Protein AF-A0A376RMX5-F1 (afdb_monomer_lite)

InterPro domains:
  IPR002104 Integrase, catalytic domain [PS51898] (68-140)
  IPR010998 Integrase/recombinase, N-terminal [G3DSA:1.10.150.130] (1-74)
  IPR011010 DNA breaking-rejoining enzyme, catalytic core [SSF56349] (2-131)
  IPR013762 Integrase-like, catalytic domain superfamily [G3DSA:1.10.443.10] (75-135)
  IPR057084 Phage integrase, N-terminal domain [PF24624] (1-64)

Secondary structure (DSSP, 8-state):
-----GGG--HHHHHHHHHHHHHTT--HHHHHHHHHHHHHHHHHHHHTTS--SPPTTTTPPPPP-PPPP-PPPPHHHHHHHHHH--HHHHHHHHHHHHH---HHHHHT--GGGEETTEEEE---SSS--EEEE----S--

Radius of gyration: 23.12 Å; chains: 1; bounding box: 55×26×57 Å

pLDDT: mean 83.8, std 16.34, range [33.53, 97.38]

Foldseek 3Di:
DPDDDPVVLALVVLVVVLVVCVVVVDALVVNLVVLVVLQVVVVVCVVVVNDVDPRRSPPPDRDDDDDDPDDDDDPVRLVVVLVPDDDVRNVLSVVCVQFVDDSVQSSPFDPVQQDPQKHWGCDDPDRDIDIDRRDPPPDD

Organism: Escherichia coli (NCBI:txid562)

Structure (mmCIF, N/CA/C/O backbone):
data_AF-A0A376RMX5-F1
#
_entry.id   AF-A0A376RMX5-F1
#
loop_
_atom_site.group_PDB
_atom_site.id
_atom_site.type_symbol
_atom_site.label_atom_id
_atom_site.label_alt_id
_atom_site.label_comp_id
_atom_site.label_asym_id
_atom_site.label_entity_id
_atom_site.label_seq_id
_atom_site.pdbx_PDB_ins_code
_atom_site.Cartn_x
_atom_site.Cartn_y
_atom_site.Cartn_z
_atom_site.occupancy
_atom_site.B_iso_or_equiv
_atom_site.auth_seq_id
_atom_site.auth_comp_id
_atom_site.auth_asym_id
_atom_site.auth_atom_id
_atom_site.pdbx_PDB_model_num
ATOM 1 N N . MET A 1 1 ? 17.153 7.620 -9.973 1.00 66.12 1 MET A N 1
ATOM 2 C CA . MET A 1 1 ? 17.299 6.919 -11.262 1.00 66.12 1 MET A CA 1
ATOM 3 C C . MET A 1 1 ? 18.065 7.738 -12.296 1.00 66.12 1 MET A C 1
ATOM 5 O O . MET A 1 1 ? 18.397 7.151 -13.303 1.00 66.12 1 MET A O 1
ATOM 9 N N . GLY A 1 2 ? 18.409 9.016 -12.057 1.00 77.81 2 GLY A N 1
ATOM 10 C CA . GLY A 1 2 ? 19.421 9.717 -12.867 1.00 77.81 2 GLY A CA 1
ATOM 11 C C . GLY A 1 2 ? 19.082 9.898 -14.351 1.00 77.81 2 GLY A C 1
ATOM 12 O O . GLY A 1 2 ? 20.002 10.008 -15.144 1.00 77.81 2 GLY A O 1
ATOM 13 N N . ASP A 1 3 ? 17.790 9.886 -14.697 1.00 85.62 3 ASP A N 1
ATOM 14 C CA . ASP A 1 3 ? 17.254 10.071 -16.056 1.00 85.62 3 ASP A CA 1
ATOM 15 C C . ASP A 1 3 ? 17.911 9.187 -17.145 1.00 85.62 3 ASP A C 1
ATOM 17 O O . ASP A 1 3 ? 18.607 9.673 -18.041 1.00 85.62 3 ASP A O 1
ATOM 21 N N . PRO A 1 4 ? 17.756 7.852 -17.058 1.00 87.62 4 PRO A N 1
ATOM 22 C CA . PRO A 1 4 ? 18.382 6.934 -17.993 1.00 87.62 4 PRO A CA 1
ATOM 23 C C . PRO A 1 4 ? 17.610 6.923 -19.314 1.00 87.62 4 PRO A C 1
ATOM 25 O O . PRO A 1 4 ? 16.379 6.990 -19.344 1.00 87.62 4 PRO A O 1
ATOM 28 N N . ARG A 1 5 ? 18.316 6.726 -20.430 1.00 87.69 5 ARG A N 1
ATOM 29 C CA . ARG A 1 5 ? 17.640 6.499 -21.713 1.00 87.69 5 ARG A CA 1
ATOM 30 C C . ARG A 1 5 ? 16.844 5.201 -21.649 1.00 87.69 5 ARG A C 1
ATOM 32 O O . ARG A 1 5 ? 17.316 4.208 -21.098 1.00 87.69 5 ARG A O 1
ATOM 39 N N . ALA A 1 6 ? 15.689 5.162 -22.309 1.00 85.00 6 ALA A N 1
ATOM 40 C CA . ALA A 1 6 ? 14.820 3.983 -22.337 1.00 85.00 6 ALA A CA 1
ATOM 41 C C . ALA A 1 6 ? 15.551 2.696 -22.787 1.00 85.00 6 ALA A C 1
ATOM 43 O O . ALA A 1 6 ? 15.283 1.613 -22.274 1.00 85.00 6 ALA A O 1
ATOM 44 N N . SER A 1 7 ? 16.534 2.810 -23.687 1.00 85.62 7 SER A N 1
ATOM 45 C CA . SER A 1 7 ? 17.373 1.689 -24.136 1.00 85.62 7 SER A CA 1
ATOM 46 C C . SER A 1 7 ? 18.335 1.147 -23.069 1.00 85.62 7 SER A C 1
ATOM 48 O O . SER A 1 7 ? 18.732 -0.014 -23.134 1.00 85.62 7 SER A O 1
ATOM 50 N N . GLN A 1 8 ? 18.704 1.959 -22.078 1.00 87.56 8 GLN A N 1
ATOM 51 C CA . GLN A 1 8 ? 19.573 1.567 -20.963 1.00 87.56 8 GLN A CA 1
ATOM 52 C C . GLN A 1 8 ? 18.792 0.874 -19.842 1.00 87.56 8 GLN A C 1
ATOM 54 O O . GLN A 1 8 ? 19.384 0.170 -19.020 1.00 87.56 8 GLN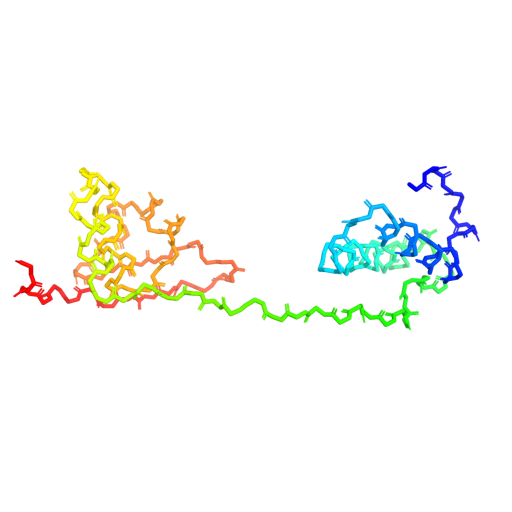 A O 1
ATOM 59 N N . MET A 1 9 ? 17.464 1.028 -19.825 1.00 89.31 9 MET A N 1
ATOM 60 C CA . MET A 1 9 ? 16.566 0.435 -18.837 1.00 89.31 9 MET A CA 1
ATOM 61 C C . MET A 1 9 ? 16.382 -1.057 -19.119 1.00 89.31 9 MET A C 1
ATOM 63 O O . MET A 1 9 ? 15.332 -1.516 -19.552 1.00 89.31 9 MET A O 1
ATOM 67 N N . THR A 1 10 ? 17.443 -1.823 -18.890 1.00 92.31 10 THR A N 1
ATOM 68 C CA . THR A 1 10 ? 17.478 -3.281 -19.023 1.00 92.31 10 THR A CA 1
ATOM 69 C C . THR A 1 10 ? 17.153 -3.958 -17.693 1.00 92.31 10 THR A C 1
ATOM 71 O O . THR A 1 10 ? 17.154 -3.334 -16.629 1.00 92.31 10 THR A O 1
ATOM 74 N N . ARG A 1 11 ? 16.949 -5.281 -17.712 1.00 93.62 11 ARG A N 1
ATOM 75 C CA . ARG A 1 11 ? 16.821 -6.064 -16.471 1.00 93.62 11 ARG A CA 1
ATOM 76 C C . ARG A 1 11 ? 18.029 -5.882 -15.545 1.00 93.62 11 ARG A C 1
ATOM 78 O O . ARG A 1 11 ? 17.853 -5.814 -14.332 1.00 93.62 11 ARG A O 1
ATOM 85 N N . LYS A 1 12 ? 19.240 -5.803 -16.107 1.00 93.06 12 LYS A N 1
ATOM 86 C CA . LYS A 1 12 ? 20.474 -5.582 -15.340 1.00 93.06 12 LYS A CA 1
ATOM 87 C C . LYS A 1 12 ? 20.414 -4.247 -14.595 1.00 93.06 12 LYS A C 1
ATOM 89 O O . LYS A 1 12 ? 20.588 -4.240 -13.383 1.00 93.06 12 LYS A O 1
ATOM 94 N N . PHE A 1 13 ? 20.041 -3.174 -15.292 1.00 93.31 13 PHE A N 1
ATOM 95 C CA . PHE A 1 13 ? 19.859 -1.849 -14.695 1.00 93.31 13 PHE A CA 1
ATOM 96 C C . PHE A 1 13 ? 18.840 -1.868 -13.545 1.00 93.31 13 PHE A C 1
ATOM 98 O O . PHE A 1 13 ? 19.072 -1.299 -12.485 1.00 93.31 13 PHE A O 1
ATOM 105 N N . MET A 1 14 ? 17.723 -2.584 -13.707 1.00 94.88 14 MET A N 1
ATOM 106 C CA . MET A 1 14 ? 16.713 -2.712 -12.648 1.00 94.88 14 MET A CA 1
ATOM 107 C C . MET A 1 14 ? 17.213 -3.500 -11.425 1.00 94.88 14 MET A C 1
ATOM 109 O O . MET A 1 14 ? 16.808 -3.213 -10.296 1.00 94.88 14 MET A O 1
ATOM 113 N N . LEU A 1 15 ? 18.092 -4.488 -11.621 1.00 94.94 15 LEU A N 1
ATOM 114 C CA . LEU A 1 15 ? 18.734 -5.220 -10.524 1.00 94.94 15 LEU A CA 1
ATOM 115 C C . LEU A 1 15 ? 19.762 -4.356 -9.784 1.00 94.94 15 LEU A C 1
ATOM 117 O O . LEU A 1 15 ? 19.818 -4.427 -8.556 1.00 94.94 15 LEU A O 1
ATOM 121 N N . GLU A 1 16 ? 20.524 -3.540 -10.510 1.00 94.06 16 GLU A N 1
ATOM 122 C CA . GLU A 1 16 ? 21.453 -2.552 -9.947 1.00 94.06 16 GLU A CA 1
ATOM 123 C C . GLU A 1 16 ? 20.686 -1.500 -9.145 1.00 94.06 16 GLU A C 1
ATOM 125 O O . GLU A 1 16 ? 20.943 -1.345 -7.956 1.00 94.06 16 GLU A O 1
ATOM 130 N N . TYR A 1 17 ? 19.633 -0.916 -9.723 1.00 93.44 17 TYR A N 1
ATOM 131 C CA . TYR A 1 17 ? 18.724 -0.003 -9.028 1.00 93.44 17 TYR A CA 1
ATOM 132 C C . TYR A 1 17 ? 18.171 -0.609 -7.729 1.00 93.44 17 TYR A C 1
ATOM 134 O O . TYR A 1 17 ? 18.187 0.029 -6.676 1.00 93.44 17 TYR A O 1
ATOM 142 N N . ARG A 1 18 ? 17.714 -1.869 -7.766 1.00 94.81 18 ARG A N 1
ATOM 143 C CA . ARG A 1 18 ? 17.245 -2.583 -6.567 1.00 94.81 18 ARG A CA 1
ATOM 144 C C . ARG A 1 18 ? 18.349 -2.703 -5.509 1.00 94.81 18 ARG A C 1
ATOM 146 O O . ARG A 1 18 ? 18.065 -2.547 -4.324 1.00 94.81 18 ARG A O 1
ATOM 153 N N . SER A 1 19 ? 19.578 -3.004 -5.927 1.00 94.81 19 SER A N 1
ATOM 154 C CA . SER A 1 19 ? 20.740 -3.122 -5.039 1.00 94.81 19 SER A CA 1
ATOM 155 C C . SER A 1 19 ? 21.113 -1.780 -4.412 1.00 94.81 19 SER A C 1
ATOM 157 O O . SER A 1 19 ? 21.309 -1.709 -3.203 1.00 94.81 19 SER A O 1
ATOM 159 N N . GLU A 1 20 ? 21.143 -0.708 -5.201 1.00 94.88 20 GLU A N 1
ATOM 160 C CA . GLU A 1 20 ? 21.409 0.652 -4.725 1.00 94.88 20 GLU A CA 1
ATOM 161 C C . GLU A 1 20 ? 20.379 1.090 -3.682 1.00 94.88 20 GLU A C 1
ATOM 163 O O . GLU A 1 20 ? 20.737 1.631 -2.638 1.00 94.88 20 GLU A O 1
ATOM 168 N N . LYS A 1 21 ? 19.089 0.813 -3.914 1.00 94.50 21 LYS A N 1
ATOM 169 C CA . LYS A 1 21 ? 18.034 1.140 -2.945 1.00 94.50 21 LYS A CA 1
ATOM 170 C C . LYS A 1 21 ? 18.154 0.349 -1.647 1.00 94.50 21 LYS A C 1
ATOM 172 O O . LYS A 1 21 ? 17.915 0.913 -0.582 1.00 94.50 21 LYS A O 1
ATOM 177 N N . LEU A 1 22 ? 18.549 -0.921 -1.726 1.00 94.38 22 LEU A N 1
ATOM 178 C CA . LEU A 1 22 ? 18.844 -1.722 -0.537 1.00 94.38 22 LEU A CA 1
ATOM 179 C C . LEU A 1 22 ? 20.031 -1.150 0.246 1.00 94.38 22 LEU A C 1
ATOM 181 O O . LEU A 1 22 ? 19.945 -1.025 1.463 1.00 94.38 22 LEU A O 1
ATOM 185 N N . GLN A 1 23 ? 21.108 -0.761 -0.440 1.00 94.50 23 GLN A N 1
ATOM 186 C CA . GLN A 1 23 ? 22.284 -0.149 0.192 1.00 94.50 23 GLN A CA 1
ATOM 187 C C . GLN A 1 23 ? 21.973 1.223 0.802 1.00 94.50 23 GLN A C 1
ATOM 189 O O . GLN A 1 23 ? 22.516 1.567 1.845 1.00 94.50 23 GLN A O 1
ATOM 194 N N . ALA A 1 24 ? 21.048 1.971 0.201 1.00 94.75 24 ALA A N 1
ATOM 195 C CA . ALA A 1 24 ? 20.529 3.223 0.746 1.00 94.75 24 ALA A CA 1
ATOM 196 C C . ALA A 1 24 ? 19.575 3.032 1.947 1.00 94.75 24 ALA A C 1
ATOM 198 O O . ALA A 1 24 ? 19.019 4.010 2.440 1.00 94.75 24 ALA A O 1
ATOM 199 N N . GLY A 1 25 ? 19.351 1.795 2.406 1.00 94.00 25 GLY A N 1
ATOM 200 C CA . GLY A 1 25 ? 18.545 1.499 3.592 1.00 94.00 25 GLY A CA 1
ATOM 201 C C . GLY A 1 25 ? 17.032 1.519 3.364 1.00 94.00 25 GLY A C 1
ATOM 202 O O . GLY A 1 25 ? 16.275 1.576 4.331 1.00 94.00 25 GLY A O 1
ATOM 203 N N . LEU A 1 26 ? 16.553 1.473 2.114 1.00 94.31 26 LEU A N 1
ATOM 204 C CA . LEU A 1 26 ? 15.113 1.384 1.865 1.00 94.31 26 LEU A CA 1
ATOM 205 C C . LEU A 1 26 ? 14.574 0.002 2.248 1.00 94.31 26 LEU A C 1
ATOM 207 O O . LEU A 1 26 ? 15.180 -1.036 1.976 1.00 94.31 26 LEU A O 1
ATOM 211 N N . MET A 1 27 ? 13.361 -0.005 2.801 1.00 93.00 27 MET A N 1
ATOM 212 C CA . MET A 1 27 ? 12.679 -1.239 3.171 1.00 93.00 27 MET A CA 1
ATOM 213 C C . MET A 1 27 ? 12.383 -2.112 1.939 1.00 93.00 27 MET A C 1
ATOM 215 O O . MET A 1 27 ? 11.908 -1.596 0.920 1.00 93.00 27 MET A O 1
ATOM 219 N N . PRO A 1 28 ? 12.557 -3.447 2.029 1.00 93.94 28 PRO A N 1
ATOM 220 C CA . PRO A 1 28 ? 12.239 -4.369 0.937 1.00 93.94 28 PRO A CA 1
ATOM 221 C C . PRO A 1 28 ? 10.808 -4.234 0.391 1.00 93.94 28 PRO A C 1
ATOM 223 O O . PRO A 1 28 ? 10.582 -4.418 -0.805 1.00 93.94 28 PRO A O 1
ATOM 226 N N . SER A 1 29 ? 9.841 -3.886 1.247 1.00 93.75 29 SER A N 1
ATOM 227 C CA . SER A 1 29 ? 8.450 -3.618 0.864 1.00 93.75 29 SER A CA 1
ATOM 228 C C . SER A 1 29 ? 8.318 -2.395 -0.048 1.00 93.75 29 SER A C 1
ATOM 230 O O . SER A 1 29 ? 7.640 -2.477 -1.074 1.00 93.75 29 SER A O 1
ATOM 232 N N . SER A 1 30 ? 9.004 -1.296 0.274 1.00 94.56 30 SER A N 1
ATOM 233 C CA . SER A 1 30 ? 9.040 -0.080 -0.545 1.00 94.56 30 SER A CA 1
ATOM 234 C C . SER A 1 30 ? 9.667 -0.355 -1.908 1.00 94.56 30 SER A C 1
ATOM 236 O O . SER A 1 30 ? 9.074 -0.040 -2.933 1.00 94.56 30 SER A O 1
ATOM 238 N N . ILE A 1 31 ? 10.798 -1.062 -1.938 1.00 95.38 31 ILE A N 1
ATOM 239 C CA . ILE A 1 31 ? 11.483 -1.411 -3.190 1.00 95.38 31 ILE A CA 1
ATOM 240 C C . ILE A 1 31 ? 10.610 -2.324 -4.065 1.00 95.38 31 ILE A C 1
ATOM 242 O O . ILE A 1 31 ? 10.527 -2.150 -5.280 1.00 95.38 31 ILE A O 1
ATOM 246 N N . ASN A 1 32 ? 9.912 -3.291 -3.462 1.00 95.62 32 ASN A N 1
ATOM 247 C CA . ASN A 1 32 ? 8.955 -4.128 -4.185 1.00 95.62 32 ASN A CA 1
ATOM 248 C C . ASN A 1 32 ? 7.796 -3.309 -4.775 1.00 95.62 32 ASN A C 1
ATOM 250 O O . ASN A 1 32 ? 7.313 -3.645 -5.860 1.00 95.62 32 ASN A O 1
ATOM 254 N N . ARG A 1 33 ? 7.342 -2.260 -4.077 1.00 95.00 33 ARG A N 1
ATOM 255 C CA . ARG A 1 33 ? 6.311 -1.341 -4.573 1.00 95.00 33 ARG A CA 1
ATOM 256 C C . ARG A 1 33 ? 6.831 -0.520 -5.749 1.00 95.00 33 ARG A C 1
ATOM 258 O O . ARG A 1 33 ? 6.142 -0.466 -6.763 1.00 95.00 33 ARG A O 1
ATOM 265 N N . ASP A 1 34 ? 8.046 0.011 -5.658 1.00 94.62 34 ASP A N 1
ATOM 266 C CA . ASP A 1 34 ? 8.694 0.746 -6.749 1.00 94.62 34 ASP A CA 1
ATOM 267 C C . ASP A 1 34 ? 8.809 -0.125 -8.005 1.00 94.62 34 ASP A C 1
ATOM 269 O O . ASP A 1 34 ? 8.373 0.269 -9.085 1.00 94.62 34 ASP A O 1
ATOM 273 N N . LEU A 1 35 ? 9.305 -1.360 -7.861 1.00 95.62 35 LEU A N 1
ATOM 274 C CA . LEU A 1 35 ? 9.387 -2.313 -8.971 1.00 95.62 35 LEU A CA 1
ATOM 275 C C . LEU A 1 35 ? 8.001 -2.651 -9.538 1.00 95.62 35 LEU A C 1
ATOM 277 O O . LEU A 1 35 ? 7.859 -2.800 -10.748 1.00 95.62 35 LEU A O 1
ATOM 281 N N . CYS A 1 36 ? 6.966 -2.749 -8.702 1.00 95.88 36 CYS A N 1
ATOM 282 C CA . CYS A 1 36 ? 5.603 -2.972 -9.181 1.00 95.88 36 CYS A CA 1
ATOM 283 C C . CYS A 1 36 ? 5.112 -1.803 -10.042 1.00 95.88 36 CYS A C 1
ATOM 285 O O . CYS A 1 36 ? 4.608 -2.033 -11.138 1.00 95.88 36 CYS A O 1
ATOM 287 N N . VAL A 1 37 ? 5.290 -0.566 -9.571 1.00 95.56 37 VAL A N 1
ATOM 288 C CA . VAL A 1 37 ? 4.880 0.643 -10.301 1.00 95.56 37 VAL A CA 1
ATOM 289 C C . VAL A 1 37 ? 5.647 0.761 -11.618 1.00 95.56 37 VAL A C 1
ATOM 291 O O . VAL A 1 37 ? 5.033 0.969 -12.660 1.00 95.56 37 VAL A O 1
ATOM 294 N N . LEU A 1 38 ? 6.965 0.542 -11.599 1.00 94.75 38 LEU A N 1
ATOM 295 C CA . LEU A 1 38 ? 7.796 0.538 -12.806 1.00 94.75 38 LEU A CA 1
ATOM 296 C C . LEU A 1 38 ? 7.365 -0.554 -13.787 1.00 94.75 38 LEU A C 1
ATOM 298 O O . LEU A 1 38 ? 7.270 -0.301 -14.985 1.00 94.75 38 LEU A O 1
ATOM 302 N N . SER A 1 39 ? 7.070 -1.759 -13.292 1.00 96.12 39 SER A N 1
ATOM 303 C CA . SER A 1 39 ? 6.563 -2.841 -14.133 1.00 96.12 39 SER A CA 1
ATOM 304 C C . SER A 1 39 ? 5.264 -2.429 -14.817 1.00 96.12 39 SER A C 1
ATOM 306 O O . SER A 1 39 ? 5.147 -2.637 -16.020 1.00 96.12 39 SER A O 1
ATOM 308 N N . THR A 1 40 ? 4.315 -1.834 -14.090 1.00 96.94 40 THR A N 1
ATOM 309 C CA . THR A 1 40 ? 3.052 -1.354 -14.668 1.00 96.94 40 THR A CA 1
ATOM 310 C C . THR A 1 40 ? 3.289 -0.251 -15.696 1.00 96.94 40 THR A C 1
ATOM 312 O O . THR A 1 40 ? 2.757 -0.334 -16.795 1.00 96.94 40 THR A O 1
ATOM 315 N N . MET A 1 41 ? 4.136 0.733 -15.386 1.00 95.88 41 MET A N 1
ATOM 316 C CA . MET A 1 41 ? 4.495 1.817 -16.305 1.00 95.88 41 MET A CA 1
ATOM 317 C C . MET A 1 41 ? 5.024 1.276 -17.641 1.00 95.88 41 MET A C 1
ATOM 319 O O . MET A 1 41 ? 4.545 1.679 -18.695 1.00 95.88 41 MET A O 1
ATOM 323 N N . PHE A 1 42 ? 5.969 0.329 -17.614 1.00 95.69 42 PHE A N 1
ATOM 324 C CA . PHE A 1 42 ? 6.496 -0.271 -18.843 1.00 95.69 42 PHE A CA 1
ATOM 325 C C . PHE A 1 42 ? 5.463 -1.092 -19.601 1.00 95.69 42 PHE A C 1
ATOM 327 O O . PHE A 1 42 ? 5.482 -1.082 -20.824 1.00 95.69 42 PHE A O 1
ATOM 334 N N . THR A 1 43 ? 4.567 -1.790 -18.904 1.00 96.69 43 THR A N 1
ATOM 335 C CA . THR A 1 43 ? 3.463 -2.494 -19.563 1.00 96.69 43 THR A CA 1
ATOM 336 C C . THR A 1 43 ? 2.568 -1.511 -20.318 1.00 96.69 43 THR A C 1
ATOM 338 O O . THR A 1 43 ? 2.337 -1.719 -21.502 1.00 96.69 43 THR A O 1
ATOM 341 N N . VAL A 1 44 ? 2.175 -0.399 -19.689 1.00 97.38 44 VAL A N 1
ATOM 342 C CA . VAL A 1 44 ? 1.362 0.647 -20.336 1.00 97.38 44 VAL A CA 1
ATOM 343 C C . VAL A 1 44 ? 2.090 1.266 -21.536 1.00 97.38 44 VAL A C 1
ATOM 345 O O . VAL A 1 44 ? 1.486 1.476 -22.580 1.00 97.38 44 VAL A O 1
ATOM 348 N N . LEU A 1 45 ? 3.398 1.524 -21.430 1.00 95.62 45 LEU A N 1
ATOM 349 C CA . LEU A 1 45 ? 4.185 2.059 -22.550 1.00 95.62 45 LEU A CA 1
ATOM 350 C C . LEU A 1 45 ? 4.309 1.080 -23.727 1.00 95.62 45 LEU A C 1
ATOM 352 O O . LEU A 1 45 ? 4.404 1.524 -24.869 1.00 95.62 45 LEU A O 1
ATOM 356 N N . ILE A 1 46 ? 4.340 -0.227 -23.452 1.00 96.00 46 ILE A N 1
ATOM 357 C CA . ILE A 1 46 ? 4.342 -1.273 -24.484 1.00 96.00 46 ILE A CA 1
ATOM 358 C C . ILE A 1 46 ? 2.970 -1.356 -25.154 1.00 96.00 46 ILE A C 1
ATOM 360 O O . ILE A 1 46 ? 2.898 -1.411 -26.376 1.00 96.00 46 ILE A O 1
ATOM 364 N N . GLU A 1 47 ? 1.889 -1.329 -24.372 1.00 97.12 47 GLU A N 1
ATOM 365 C CA . GLU A 1 47 ? 0.510 -1.332 -24.882 1.00 97.12 47 GLU A CA 1
ATOM 366 C C . GLU A 1 47 ? 0.201 -0.096 -25.734 1.00 97.12 47 GLU A C 1
ATOM 368 O O . GLU A 1 47 ? -0.527 -0.191 -26.714 1.00 97.12 47 GLU A O 1
ATOM 373 N N . ALA A 1 48 ? 0.789 1.052 -25.393 1.00 97.38 48 ALA A N 1
ATOM 374 C CA . ALA A 1 48 ? 0.695 2.282 -26.173 1.00 97.38 48 ALA A CA 1
ATOM 375 C C . ALA A 1 48 ? 1.645 2.327 -27.387 1.00 97.38 48 ALA A C 1
ATOM 377 O O . ALA A 1 48 ? 1.750 3.371 -28.024 1.00 97.38 48 ALA A O 1
ATOM 378 N N . GLU A 1 49 ? 2.387 1.249 -27.669 1.00 95.69 49 GLU A N 1
ATOM 379 C CA . GLU A 1 49 ? 3.365 1.149 -28.767 1.00 95.69 49 GLU A CA 1
ATOM 380 C C . GLU A 1 49 ? 4.491 2.207 -28.720 1.00 95.69 49 GLU A C 1
ATOM 382 O O . GLU A 1 49 ? 5.209 2.433 -29.691 1.00 95.69 49 GLU A O 1
ATOM 387 N N . VAL A 1 50 ? 4.713 2.846 -27.566 1.00 95.25 50 VAL A N 1
ATOM 388 C CA . VAL A 1 50 ? 5.804 3.818 -27.362 1.00 95.25 50 VAL A CA 1
ATOM 389 C C . VAL A 1 50 ? 7.107 3.096 -27.012 1.00 95.25 50 VAL A C 1
ATOM 391 O O . VAL A 1 50 ? 8.202 3.525 -27.388 1.00 95.25 50 VAL A O 1
ATOM 394 N N . PHE A 1 51 ? 7.013 1.969 -26.304 1.00 93.31 51 PHE A N 1
ATOM 395 C CA . PHE A 1 51 ? 8.157 1.157 -25.904 1.00 93.31 51 PHE A CA 1
ATOM 396 C C . PHE A 1 51 ? 8.110 -0.221 -26.564 1.00 93.31 51 PHE A C 1
ATOM 398 O O . PHE A 1 51 ? 7.175 -0.985 -26.375 1.00 93.31 51 PHE A O 1
ATOM 405 N N . HIS A 1 52 ? 9.161 -0.555 -27.309 1.00 92.25 52 HIS A N 1
ATOM 406 C CA . HIS A 1 52 ? 9.158 -1.715 -28.205 1.00 92.25 52 HIS A CA 1
ATOM 407 C C . HIS A 1 52 ? 9.925 -2.922 -27.643 1.00 92.25 52 HIS A C 1
ATOM 409 O O . HIS A 1 52 ? 9.850 -4.026 -28.178 1.00 92.25 52 HIS A O 1
ATOM 415 N N . ASN A 1 53 ? 10.685 -2.727 -26.563 1.00 91.00 53 ASN A N 1
ATOM 416 C CA . ASN A 1 53 ? 11.431 -3.804 -25.921 1.00 91.00 53 ASN A CA 1
ATOM 417 C C . ASN A 1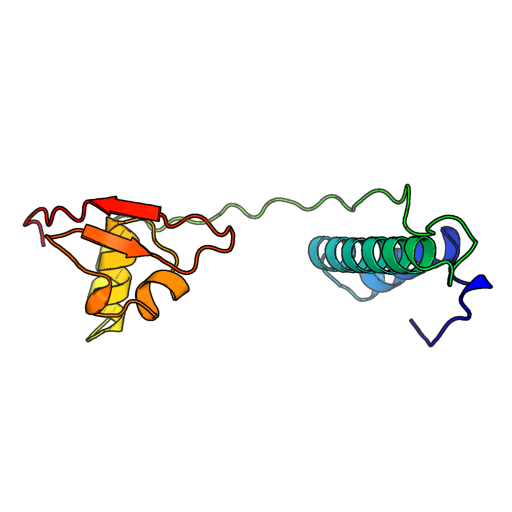 53 ? 10.557 -4.550 -24.905 1.00 91.00 53 ASN A C 1
ATOM 419 O O . ASN A 1 53 ? 9.540 -4.053 -24.424 1.00 91.00 53 ASN A O 1
ATOM 423 N N . ALA A 1 54 ? 11.003 -5.739 -24.501 1.00 92.62 54 ALA A N 1
ATOM 424 C CA . ALA A 1 54 ? 10.373 -6.452 -23.398 1.00 92.62 54 ALA A CA 1
ATOM 425 C C . ALA A 1 54 ? 10.453 -5.642 -22.090 1.00 92.62 54 ALA A C 1
ATOM 427 O O . ALA A 1 54 ? 11.461 -4.993 -21.807 1.00 92.62 54 ALA A O 1
ATOM 428 N N . ASN A 1 55 ? 9.412 -5.742 -21.257 1.00 95.50 55 ASN A N 1
ATOM 429 C CA . ASN A 1 55 ? 9.365 -5.073 -19.959 1.00 95.50 55 ASN A CA 1
ATOM 430 C C . ASN A 1 55 ? 10.588 -5.471 -19.095 1.00 95.50 55 ASN A C 1
ATOM 432 O O . ASN A 1 55 ? 10.724 -6.648 -18.736 1.00 95.50 55 ASN A O 1
ATOM 436 N N . PRO A 1 56 ? 11.459 -4.517 -18.718 1.00 95.19 56 PRO A N 1
ATOM 437 C CA . PRO A 1 56 ? 12.730 -4.814 -18.059 1.00 95.19 56 PRO A CA 1
ATOM 438 C C . PRO A 1 56 ? 12.579 -5.294 -16.614 1.00 95.19 56 PRO A C 1
ATOM 440 O O . PRO A 1 56 ? 13.483 -5.940 -16.081 1.00 95.19 56 PRO A O 1
ATOM 443 N N . VAL A 1 57 ? 11.436 -5.021 -15.981 1.00 95.88 57 VAL A N 1
ATOM 444 C CA . VA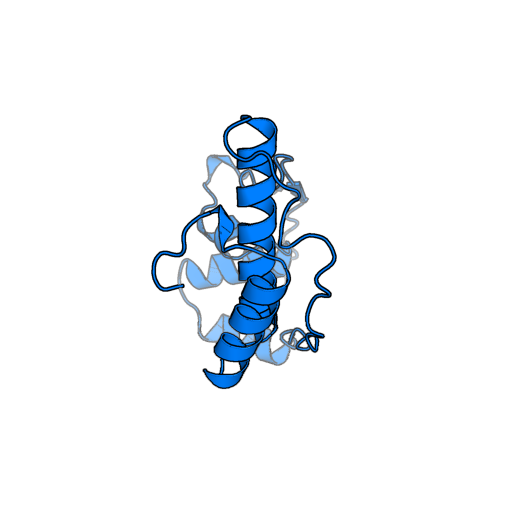L A 1 57 ? 11.132 -5.480 -14.620 1.00 95.88 57 VAL A CA 1
ATOM 445 C C . VAL A 1 57 ? 10.589 -6.914 -14.626 1.00 95.88 57 VAL A C 1
ATOM 447 O O . VAL A 1 57 ? 10.651 -7.628 -13.619 1.00 95.88 57 VAL A O 1
ATOM 450 N N . ARG A 1 58 ? 10.104 -7.392 -15.778 1.00 93.69 58 ARG A N 1
ATOM 451 C CA . ARG A 1 58 ? 9.522 -8.727 -15.903 1.00 93.69 58 ARG A CA 1
ATOM 452 C C . ARG A 1 58 ? 10.562 -9.809 -15.600 1.00 93.69 58 ARG A C 1
ATOM 454 O O . ARG A 1 58 ? 11.630 -9.890 -16.215 1.00 93.69 58 ARG A O 1
ATOM 461 N N . GLY A 1 59 ? 10.217 -10.676 -14.650 1.00 89.50 59 GLY A N 1
ATOM 462 C CA . GLY A 1 59 ? 11.071 -11.770 -14.179 1.00 89.50 59 GLY A CA 1
ATOM 463 C C . GLY A 1 59 ? 12.009 -11.403 -13.023 1.00 89.50 59 GLY A C 1
ATOM 464 O O . GLY A 1 59 ? 12.717 -12.280 -12.529 1.00 89.50 59 GLY A O 1
ATOM 465 N N . ILE A 1 60 ? 12.011 -10.152 -12.548 1.00 94.31 60 ILE A N 1
ATOM 466 C CA . ILE A 1 60 ? 12.731 -9.787 -11.323 1.00 94.31 60 ILE A CA 1
ATOM 467 C C . ILE A 1 60 ? 11.956 -10.319 -10.116 1.00 94.31 60 ILE A C 1
ATOM 469 O O . ILE A 1 60 ? 10.794 -9.979 -9.894 1.00 94.31 60 ILE A O 1
ATOM 473 N N . ARG A 1 61 ? 12.608 -11.170 -9.318 1.00 93.50 61 ARG A N 1
ATOM 474 C CA . ARG A 1 61 ? 12.012 -11.712 -8.091 1.00 93.50 61 ARG A CA 1
ATOM 475 C C . ARG A 1 61 ? 11.869 -10.609 -7.045 1.00 93.50 61 ARG A C 1
ATOM 477 O O . ARG A 1 61 ? 12.836 -9.893 -6.760 1.00 93.50 61 ARG A O 1
ATOM 484 N N . LYS A 1 62 ? 10.676 -10.524 -6.452 1.00 93.44 62 LYS A N 1
ATOM 485 C CA . LYS A 1 62 ? 10.399 -9.659 -5.302 1.00 93.44 62 LYS A CA 1
ATOM 486 C C . LYS A 1 62 ? 11.277 -10.064 -4.119 1.00 93.44 62 LYS A C 1
ATOM 488 O O . LYS A 1 62 ? 11.563 -11.246 -3.917 1.00 93.44 62 LYS A O 1
ATOM 493 N N . LEU A 1 63 ? 11.707 -9.074 -3.351 1.00 93.94 63 LEU A N 1
ATOM 494 C CA . LEU A 1 63 ? 12.434 -9.285 -2.106 1.00 93.94 63 LEU A CA 1
ATOM 495 C C . LEU A 1 63 ? 11.496 -9.913 -1.072 1.00 93.94 63 LEU A C 1
ATOM 497 O O . LEU A 1 63 ? 10.310 -9.576 -1.033 1.00 93.94 63 LEU A O 1
ATOM 501 N N . LYS A 1 64 ? 12.020 -10.813 -0.235 1.00 92.19 64 LYS A N 1
ATOM 502 C CA . LYS A 1 64 ? 11.253 -11.370 0.882 1.00 92.19 64 LYS A CA 1
ATOM 503 C C . LYS A 1 64 ? 10.978 -10.255 1.888 1.00 92.19 64 LYS A C 1
ATOM 505 O O . LYS A 1 64 ? 11.904 -9.586 2.337 1.00 92.19 64 LYS A O 1
ATOM 510 N N . VAL A 1 65 ? 9.709 -10.067 2.220 1.00 90.50 65 VAL A N 1
ATOM 511 C CA . VAL A 1 65 ? 9.254 -9.131 3.249 1.00 90.50 65 VAL A CA 1
ATOM 512 C C . VAL A 1 65 ? 8.754 -9.986 4.401 1.00 90.50 65 VAL A C 1
ATOM 514 O O . VAL A 1 65 ? 7.910 -10.854 4.182 1.00 90.50 65 VAL A O 1
ATOM 517 N N . GLN A 1 66 ? 9.302 -9.788 5.600 1.00 83.44 66 GLN A N 1
ATOM 518 C CA . GLN A 1 66 ? 8.703 -10.380 6.791 1.00 83.44 66 GLN A CA 1
ATOM 519 C C . GLN A 1 66 ? 7.377 -9.671 7.032 1.00 83.44 66 GLN A C 1
ATOM 521 O O . GLN A 1 66 ? 7.324 -8.441 7.015 1.00 83.44 66 GLN A O 1
ATOM 526 N N . ASN A 1 67 ? 6.307 -10.444 7.185 1.00 75.69 67 ASN A N 1
ATOM 527 C CA . ASN A 1 67 ? 5.026 -9.862 7.530 1.00 75.69 67 ASN A CA 1
ATOM 528 C C . ASN A 1 67 ? 5.139 -9.365 8.971 1.00 75.69 67 ASN A C 1
ATOM 530 O O . ASN A 1 67 ? 5.434 -10.158 9.863 1.00 75.69 67 ASN A O 1
ATOM 534 N N . THR A 1 68 ? 4.969 -8.065 9.190 1.00 74.25 68 THR A N 1
ATOM 535 C CA . THR A 1 68 ? 4.830 -7.548 10.549 1.00 74.25 68 THR A CA 1
ATOM 536 C C . THR A 1 68 ? 3.546 -8.138 11.114 1.00 74.25 68 THR A C 1
ATOM 538 O O . THR A 1 68 ? 2.502 -8.056 10.463 1.00 74.25 68 THR A O 1
ATOM 541 N N . GLU A 1 69 ? 3.621 -8.772 12.284 1.00 68.06 69 GLU A N 1
ATOM 542 C CA . GLU A 1 69 ? 2.415 -9.197 12.988 1.00 68.06 69 GLU A CA 1
ATOM 543 C C . GLU A 1 69 ? 1.528 -7.969 13.191 1.00 68.06 69 GLU A C 1
ATOM 545 O O . GLU A 1 69 ? 1.961 -6.943 13.718 1.00 68.06 69 GLU A O 1
ATOM 550 N N . MET A 1 70 ? 0.299 -8.043 12.684 1.00 69.25 70 MET A N 1
ATOM 551 C CA . MET A 1 70 ? -0.686 -7.004 12.937 1.00 69.25 70 MET A CA 1
ATOM 552 C C . MET A 1 70 ? -1.038 -7.091 14.418 1.00 69.25 70 MET A C 1
ATOM 554 O O . MET A 1 70 ? -1.645 -8.069 14.847 1.00 69.25 70 MET A O 1
ATOM 558 N N . ALA A 1 71 ? -0.615 -6.098 15.197 1.00 75.81 71 ALA A N 1
ATOM 559 C CA . ALA A 1 71 ? -1.036 -5.984 16.582 1.00 75.81 71 ALA A CA 1
ATOM 560 C C . ALA A 1 71 ? -2.535 -5.656 16.616 1.00 75.81 71 ALA A C 1
ATOM 562 O O . ALA A 1 71 ? -2.993 -4.739 15.929 1.00 75.81 71 ALA A O 1
ATOM 563 N N . PHE A 1 72 ? -3.286 -6.419 17.402 1.00 84.06 72 PHE A N 1
ATOM 564 C CA . PHE A 1 72 ? -4.669 -6.112 17.747 1.00 84.06 72 PHE A CA 1
ATOM 565 C C . PHE A 1 72 ? -4.703 -5.553 19.165 1.00 84.06 72 PHE A C 1
ATOM 567 O O . PHE A 1 72 ? -3.838 -5.882 19.973 1.00 84.06 72 PHE A O 1
ATOM 574 N N . LEU A 1 73 ? -5.694 -4.712 19.452 1.00 87.69 73 LEU A N 1
ATOM 575 C CA . LEU A 1 73 ? -5.925 -4.223 20.806 1.00 87.69 73 LEU A CA 1
ATOM 576 C C . LEU A 1 73 ? -6.627 -5.317 21.617 1.00 87.69 73 LEU A C 1
ATOM 578 O O . LEU A 1 73 ? -7.603 -5.900 21.142 1.00 87.69 73 LEU A O 1
ATOM 582 N N . SER A 1 74 ? -6.131 -5.583 22.820 1.00 91.31 74 SER A N 1
ATOM 583 C CA . SER A 1 74 ? -6.848 -6.352 23.843 1.00 91.31 74 SER A CA 1
ATOM 584 C C . SER A 1 74 ? -8.028 -5.555 24.412 1.00 91.31 74 SER A C 1
ATOM 586 O O . SER A 1 74 ? -8.090 -4.335 24.253 1.00 91.31 74 SER A O 1
ATOM 588 N N . ASP A 1 75 ? -8.953 -6.229 25.099 1.00 90.56 75 ASP A N 1
ATOM 589 C CA . ASP A 1 75 ? -10.133 -5.580 25.689 1.00 90.56 75 ASP A CA 1
ATOM 590 C C . ASP A 1 75 ? -9.738 -4.448 26.663 1.00 90.56 75 ASP A C 1
ATOM 592 O O . ASP A 1 75 ? -10.263 -3.340 26.563 1.00 90.56 75 ASP A O 1
ATOM 596 N N . ASP A 1 76 ? -8.713 -4.660 27.498 1.00 94.00 76 ASP A N 1
ATOM 597 C CA . ASP A 1 76 ? -8.179 -3.633 28.410 1.00 94.00 76 ASP A CA 1
ATOM 598 C C . ASP A 1 76 ? -7.601 -2.414 27.660 1.00 94.00 76 ASP A C 1
ATOM 600 O O . ASP A 1 76 ? -7.710 -1.267 28.102 1.00 94.00 76 ASP A O 1
ATOM 604 N N . GLU A 1 77 ? -6.945 -2.638 26.518 1.00 93.31 77 GLU A N 1
ATOM 605 C CA . GLU A 1 77 ? -6.404 -1.560 25.683 1.00 93.31 77 GLU A CA 1
ATOM 606 C C . GLU A 1 77 ? -7.512 -0.796 24.957 1.00 93.31 77 GLU A C 1
ATOM 608 O O . GLU A 1 77 ? -7.396 0.418 24.776 1.00 93.31 77 GLU A O 1
ATOM 613 N N . ILE A 1 78 ? -8.593 -1.483 24.577 1.00 93.75 78 ILE A N 1
ATOM 614 C CA . ILE A 1 78 ? -9.794 -0.864 24.014 1.00 93.75 78 ILE A CA 1
ATOM 615 C C . ILE A 1 78 ? -10.444 0.054 25.050 1.00 93.75 78 ILE A C 1
ATOM 617 O O . ILE A 1 78 ? -10.747 1.202 24.724 1.00 93.75 78 ILE A O 1
ATOM 621 N N . GLU A 1 79 ? -10.619 -0.405 26.290 1.00 94.00 79 GLU A N 1
ATOM 622 C CA . GLU A 1 79 ? -11.179 0.417 27.369 1.00 94.00 79 GLU A CA 1
ATOM 623 C C . GLU A 1 79 ? -10.332 1.673 27.599 1.00 94.00 79 GLU A C 1
ATOM 625 O O . GLU A 1 79 ? -10.843 2.792 27.504 1.00 94.00 79 GLU A O 1
ATOM 630 N N . ARG A 1 80 ? -9.011 1.514 27.757 1.00 95.12 80 ARG A N 1
ATOM 631 C CA . ARG A 1 80 ? -8.077 2.643 27.924 1.00 95.12 80 ARG A CA 1
ATOM 632 C C . ARG A 1 80 ? -8.090 3.610 26.742 1.00 95.12 80 ARG A C 1
ATOM 634 O O . ARG A 1 80 ? -7.957 4.819 26.934 1.00 95.12 80 ARG A O 1
ATOM 641 N N . LEU A 1 81 ? -8.223 3.100 25.518 1.00 93.38 81 LEU A N 1
ATOM 642 C CA . LEU A 1 81 ? -8.353 3.927 24.321 1.00 93.38 81 LEU A CA 1
ATOM 643 C C . LEU A 1 81 ? -9.648 4.745 24.369 1.00 93.38 81 LEU A C 1
ATOM 645 O O . LEU A 1 81 ? -9.620 5.952 24.137 1.00 93.38 81 LEU A O 1
ATOM 649 N N . LEU A 1 82 ? -10.776 4.108 24.687 1.00 94.56 82 LEU A N 1
ATOM 650 C CA . LEU A 1 82 ? -12.085 4.758 24.729 1.00 94.56 82 LEU A CA 1
ATOM 651 C C . LEU A 1 82 ? -12.216 5.776 25.867 1.00 94.56 82 LEU A C 1
ATOM 653 O O . LEU A 1 82 ? -12.928 6.764 25.689 1.00 94.56 82 LEU A O 1
ATOM 657 N N . GLU A 1 83 ? -11.526 5.575 26.990 1.00 95.25 83 GLU A N 1
ATOM 658 C CA . GLU A 1 83 ? -11.437 6.546 28.091 1.00 95.25 83 GLU A CA 1
ATOM 659 C C . GLU A 1 83 ? -10.667 7.816 27.706 1.00 95.25 83 GLU A C 1
ATOM 661 O O . GLU A 1 83 ? -10.940 8.893 28.231 1.00 95.25 83 GLU A O 1
ATOM 666 N N . ARG A 1 84 ? -9.693 7.703 26.795 1.00 95.69 84 ARG A N 1
ATOM 667 C CA . ARG A 1 84 ? -8.848 8.825 26.350 1.00 95.69 84 ARG A CA 1
ATOM 668 C C . ARG A 1 84 ? -9.445 9.627 25.201 1.00 95.69 84 ARG A C 1
ATOM 670 O O . ARG A 1 84 ? -8.957 10.718 24.913 1.00 95.69 84 ARG A O 1
ATOM 677 N N . LEU A 1 85 ? -10.446 9.083 24.514 1.00 94.88 85 LEU A N 1
ATOM 678 C CA . LEU A 1 85 ? -11.098 9.736 23.387 1.00 94.88 85 LEU A CA 1
ATOM 679 C C . LEU A 1 85 ? -12.356 10.475 23.844 1.00 94.88 85 LEU A C 1
ATOM 681 O O . LEU A 1 85 ? -13.153 9.963 24.623 1.00 94.88 85 LEU A O 1
ATOM 685 N N . GLU A 1 86 ? -12.598 11.647 23.264 1.00 93.38 86 GLU A N 1
ATOM 686 C CA . GLU A 1 86 ? -13.794 12.453 23.517 1.00 93.38 86 GLU A CA 1
ATOM 687 C C . GLU A 1 86 ? -14.474 12.861 22.200 1.00 93.38 86 GLU A C 1
ATOM 689 O O . GLU A 1 86 ? -13.910 12.722 21.110 1.00 93.38 86 GLU A O 1
ATOM 694 N N . GLY A 1 87 ? -15.720 13.337 22.292 1.00 93.12 87 GLY A N 1
ATOM 695 C CA . GLY A 1 87 ? -16.476 13.853 21.148 1.00 93.12 87 GLY A CA 1
ATOM 696 C C . GLY A 1 87 ? -16.633 12.848 20.000 1.00 93.12 87 GLY A C 1
ATOM 697 O O . GLY A 1 87 ? -16.961 11.676 20.210 1.00 93.12 87 GLY A O 1
ATOM 698 N N . ASP A 1 88 ? -16.411 13.317 18.772 1.00 90.12 88 ASP A N 1
ATOM 699 C CA . ASP A 1 88 ? -16.605 12.512 17.563 1.00 90.12 88 ASP A CA 1
ATOM 700 C C . ASP A 1 88 ? -15.545 11.422 17.394 1.00 90.12 88 ASP A C 1
ATOM 702 O O . ASP A 1 88 ? -15.868 10.337 16.916 1.00 90.12 88 ASP A O 1
ATOM 706 N N . ALA A 1 89 ? -14.316 11.636 17.873 1.00 91.19 89 ALA A N 1
ATOM 707 C CA . ALA A 1 89 ? -13.267 10.619 17.811 1.00 91.19 89 ALA A CA 1
ATOM 708 C C . ALA A 1 89 ? -13.649 9.363 18.612 1.00 91.19 89 ALA A C 1
ATOM 710 O O . ALA A 1 89 ? -13.455 8.241 18.139 1.00 91.19 89 ALA A O 1
ATOM 711 N N . ARG A 1 90 ? -14.274 9.539 19.787 1.00 93.50 90 ARG A N 1
ATOM 712 C CA . ARG A 1 90 ? -14.799 8.420 20.585 1.00 93.50 90 ARG A CA 1
ATOM 713 C C . ARG A 1 90 ? -15.930 7.691 19.860 1.00 93.50 90 ARG A C 1
ATOM 715 O O . ARG A 1 90 ? -15.951 6.463 19.832 1.00 93.50 90 ARG A O 1
ATOM 722 N N . ARG A 1 91 ? -16.859 8.431 19.244 1.00 90.69 91 ARG A N 1
ATOM 723 C CA . ARG A 1 91 ? -17.984 7.856 18.481 1.00 90.69 91 ARG A CA 1
ATOM 724 C C . ARG A 1 91 ? -17.497 7.045 17.281 1.00 90.69 91 ARG A C 1
ATOM 726 O O . ARG A 1 91 ? -17.983 5.937 17.062 1.00 90.69 91 ARG A O 1
ATOM 733 N N . VAL A 1 92 ? -16.514 7.567 16.548 1.00 91.44 92 VAL A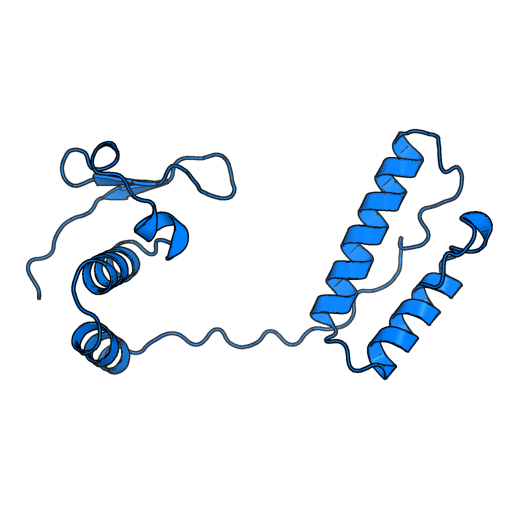 N 1
ATOM 734 C CA . VAL A 1 92 ? -15.876 6.882 15.415 1.00 91.44 92 VAL A CA 1
ATOM 735 C C . VAL A 1 92 ? -15.155 5.619 15.885 1.00 91.44 92 VAL A C 1
ATOM 737 O O . VAL A 1 92 ? -15.336 4.568 15.278 1.00 91.44 92 VAL A O 1
ATOM 740 N N . ALA A 1 93 ? -14.412 5.671 16.995 1.00 92.38 93 ALA A N 1
ATOM 741 C CA . ALA A 1 93 ? -13.753 4.491 17.557 1.00 92.38 93 ALA A CA 1
ATOM 742 C C . ALA A 1 93 ? -14.757 3.386 17.933 1.00 92.38 93 ALA A C 1
ATOM 744 O O . ALA A 1 93 ? -14.578 2.236 17.532 1.00 92.38 93 ALA A O 1
ATOM 745 N N . ILE A 1 94 ? -15.851 3.732 18.622 1.00 91.31 94 ILE A N 1
ATOM 746 C CA . ILE A 1 94 ? -16.925 2.782 18.965 1.00 91.31 94 ILE A CA 1
ATOM 747 C C . ILE A 1 94 ? -17.548 2.183 17.700 1.00 91.31 94 ILE A C 1
ATOM 749 O O . ILE A 1 94 ? -17.782 0.973 17.635 1.00 91.31 94 ILE A O 1
ATOM 753 N N . LEU A 1 95 ? -17.799 3.005 16.677 1.00 88.81 95 LEU A N 1
ATOM 754 C CA . LEU A 1 95 ? -18.343 2.542 15.404 1.00 88.81 95 LEU A CA 1
ATOM 755 C C . LEU A 1 95 ? -17.395 1.548 14.716 1.00 88.81 95 LEU A C 1
ATOM 757 O O . LEU A 1 95 ? -17.847 0.483 14.289 1.00 88.81 95 LEU A O 1
ATOM 761 N N . CYS A 1 96 ? -16.097 1.854 14.655 1.00 89.94 96 CYS A N 1
ATOM 762 C CA . CYS A 1 96 ? -15.067 0.970 14.105 1.00 89.94 96 CYS A CA 1
ATOM 763 C C . CYS A 1 96 ? -15.002 -0.363 14.862 1.00 89.94 96 CYS A C 1
ATOM 765 O O . CYS A 1 96 ? -15.018 -1.415 14.229 1.00 89.94 96 CYS A O 1
ATOM 767 N N . LEU A 1 97 ? -15.012 -0.338 16.198 1.00 89.56 97 LEU A N 1
ATOM 768 C CA . LEU A 1 97 ? -14.995 -1.548 17.031 1.00 89.56 97 LEU A CA 1
ATOM 769 C C . LEU A 1 97 ? -16.268 -2.392 16.861 1.00 89.56 97 LEU A C 1
ATOM 771 O O . LEU A 1 97 ? -16.207 -3.617 16.863 1.00 89.56 97 LEU A O 1
ATOM 775 N N . SER A 1 98 ? -17.419 -1.746 16.656 1.00 86.75 98 SER A N 1
ATOM 776 C CA . SER A 1 98 ? -18.713 -2.429 16.510 1.00 86.75 98 SER A CA 1
ATOM 777 C C . SER A 1 98 ? -18.949 -3.022 15.117 1.00 86.75 98 SER A C 1
ATOM 779 O O . SER A 1 98 ? -19.749 -3.943 14.970 1.00 86.75 98 SER A O 1
ATOM 781 N N . THR A 1 99 ? -18.330 -2.456 14.075 1.00 83.75 99 THR A N 1
ATOM 782 C CA . THR A 1 99 ? -18.616 -2.804 12.667 1.00 83.75 99 THR A CA 1
ATOM 783 C C . THR A 1 99 ? -17.416 -3.359 11.905 1.00 83.75 99 THR A C 1
ATOM 785 O O . THR A 1 99 ? -17.594 -3.908 10.821 1.00 83.75 99 THR A O 1
ATOM 788 N N . GLY A 1 100 ? -16.201 -3.219 12.439 1.00 83.19 100 GLY A N 1
ATOM 789 C CA . GLY A 1 100 ? -14.963 -3.509 11.717 1.00 83.19 100 GLY A CA 1
ATOM 790 C C . GLY A 1 100 ? -14.657 -2.512 10.592 1.00 83.19 100 GLY A C 1
ATOM 791 O O . GLY A 1 100 ? -13.836 -2.811 9.724 1.00 83.19 100 GLY A O 1
ATOM 792 N N . ALA A 1 101 ? -15.324 -1.352 10.568 1.00 82.56 101 ALA A N 1
ATOM 793 C CA . ALA A 1 101 ? -15.085 -0.315 9.570 1.00 82.56 101 ALA A CA 1
ATOM 794 C C . ALA A 1 101 ? -13.671 0.266 9.684 1.00 82.56 101 ALA A C 1
ATOM 796 O O . ALA A 1 101 ? -13.103 0.373 10.777 1.00 82.56 101 ALA A O 1
ATOM 797 N N . ARG A 1 102 ? -13.101 0.690 8.550 1.00 84.69 102 ARG A N 1
ATOM 798 C CA . ARG A 1 102 ? -11.844 1.448 8.580 1.00 84.69 102 ARG A CA 1
ATOM 799 C C . ARG A 1 102 ? -12.101 2.826 9.165 1.00 84.69 102 ARG A C 1
ATOM 801 O O . ARG A 1 102 ? -13.127 3.434 8.877 1.00 84.69 102 ARG A O 1
ATOM 808 N N . TRP A 1 103 ? -11.118 3.359 9.887 1.00 88.50 103 TRP A N 1
ATOM 809 C CA . TRP A 1 103 ? -11.212 4.697 10.473 1.00 88.50 103 TRP A CA 1
ATOM 810 C C . TRP A 1 103 ? -11.669 5.754 9.461 1.00 88.50 103 TRP A C 1
ATOM 812 O O . TRP A 1 103 ? -12.610 6.484 9.740 1.00 88.50 103 TRP A O 1
ATOM 822 N N . SER A 1 104 ? -11.063 5.783 8.268 1.00 84.81 104 SER A N 1
ATOM 823 C CA . SER A 1 104 ? -11.419 6.733 7.205 1.00 84.81 104 SER A CA 1
ATOM 824 C C . SER A 1 104 ? -12.863 6.579 6.717 1.00 84.81 104 SER A C 1
ATOM 826 O O . SER A 1 104 ? -13.533 7.568 6.451 1.00 84.81 104 SER A O 1
ATOM 828 N N . GLU A 1 105 ? -13.364 5.344 6.630 1.00 84.69 105 GLU A N 1
ATOM 829 C CA . GLU A 1 105 ? -14.742 5.062 6.206 1.00 84.69 105 GLU A CA 1
ATOM 830 C C . GLU A 1 105 ? -15.749 5.499 7.284 1.00 84.69 105 GLU A C 1
ATOM 832 O O . GLU A 1 105 ? -16.820 6.015 6.967 1.00 84.69 105 GLU A O 1
ATOM 837 N N . ALA A 1 106 ? -15.399 5.318 8.559 1.00 86.62 106 ALA A N 1
ATOM 838 C CA . ALA A 1 106 ? -16.226 5.697 9.698 1.00 86.62 106 ALA A CA 1
ATOM 839 C C . ALA A 1 106 ? -16.220 7.210 9.974 1.00 86.62 106 ALA A C 1
ATOM 841 O O . ALA A 1 106 ? -17.263 7.765 10.313 1.00 86.62 106 ALA A O 1
ATOM 842 N N . SER A 1 107 ? -15.082 7.889 9.806 1.00 87.50 107 SER A N 1
ATOM 843 C CA . SER A 1 107 ? -14.967 9.336 10.033 1.00 87.50 107 SER A CA 1
ATOM 844 C C . SER A 1 107 ? -15.669 10.176 8.966 1.00 87.50 107 SER A C 1
ATOM 846 O O . SER A 1 107 ? -16.084 11.295 9.245 1.00 87.50 107 SER A O 1
ATOM 848 N N . GLU A 1 108 ? -15.804 9.652 7.746 1.00 86.00 108 GLU A N 1
ATOM 849 C CA . GLU A 1 108 ? -16.487 10.322 6.628 1.00 86.00 108 GLU A CA 1
ATOM 850 C C . GLU A 1 108 ? -17.988 9.986 6.552 1.00 86.00 108 GLU A C 1
ATOM 852 O O . GLU A 1 108 ? -18.682 10.367 5.603 1.00 86.00 108 GLU A O 1
ATOM 857 N N . LEU A 1 109 ? -18.518 9.256 7.539 1.00 84.62 109 LEU A N 1
ATOM 858 C CA . LEU A 1 109 ? -19.908 8.827 7.539 1.00 84.62 109 LEU A CA 1
ATOM 859 C C . LEU A 1 109 ? -20.859 10.020 7.731 1.00 84.62 109 LEU A C 1
ATOM 861 O O . LEU A 1 109 ? -20.826 10.718 8.741 1.00 84.62 109 LEU A O 1
ATOM 865 N N . ARG A 1 110 ? -21.767 10.213 6.771 1.00 81.31 110 ARG A N 1
ATOM 866 C CA . ARG A 1 110 ? -22.840 11.211 6.838 1.00 81.31 110 ARG A CA 1
ATOM 867 C C . ARG A 1 110 ? -24.126 10.608 7.400 1.00 81.31 110 ARG A C 1
ATOM 869 O O . ARG A 1 110 ? -24.402 9.427 7.201 1.00 81.31 110 ARG A O 1
ATOM 876 N N . GLY A 1 111 ? -24.945 11.435 8.055 1.00 79.62 111 GLY A N 1
ATOM 877 C CA . GLY A 1 111 ? -26.214 11.002 8.660 1.00 79.62 111 GLY A CA 1
ATOM 878 C C . GLY A 1 111 ? -27.193 10.365 7.665 1.00 79.62 111 GLY A C 1
ATOM 879 O O . GLY A 1 111 ? -27.915 9.442 8.022 1.00 79.62 111 GLY A O 1
ATOM 880 N N . GLU A 1 112 ? -27.151 10.777 6.396 1.00 82.69 112 GLU A N 1
ATOM 881 C CA . GLU A 1 112 ? -27.934 10.189 5.297 1.00 82.69 112 GLU A CA 1
ATOM 882 C C . GLU A 1 112 ? -27.620 8.703 5.031 1.00 82.69 112 GLU A C 1
ATOM 884 O O . GLU A 1 112 ? -28.446 7.976 4.484 1.00 82.69 112 GLU A O 1
ATOM 889 N N . HIS A 1 113 ? -26.444 8.226 5.449 1.00 79.44 113 HIS A N 1
ATOM 890 C CA . HIS A 1 113 ? -26.018 6.835 5.286 1.00 79.44 113 HIS A CA 1
ATOM 891 C C . HIS A 1 113 ? -26.483 5.918 6.432 1.00 79.44 113 HIS A C 1
ATOM 893 O O . HIS A 1 113 ? -26.186 4.716 6.423 1.00 79.44 113 HIS A O 1
ATOM 899 N N . ILE A 1 114 ? -27.201 6.472 7.415 1.00 80.25 114 ILE A N 1
ATOM 900 C CA . ILE A 1 114 ? -27.722 5.763 8.582 1.00 80.25 114 ILE A CA 1
ATOM 901 C C . ILE A 1 114 ? -29.238 5.637 8.432 1.00 80.25 114 ILE A C 1
ATOM 903 O O . ILE A 1 114 ? -29.982 6.593 8.632 1.00 80.25 114 ILE A O 1
ATOM 907 N N . VAL A 1 115 ? -29.713 4.436 8.095 1.00 78.88 115 VAL A N 1
ATOM 908 C CA . VAL A 1 115 ? -31.147 4.170 7.895 1.00 78.88 115 VAL A CA 1
ATOM 909 C C . VAL A 1 115 ? -31.557 2.936 8.687 1.00 78.88 115 VAL A C 1
ATOM 911 O O . VAL A 1 115 ? -31.028 1.848 8.472 1.00 78.88 115 VAL A O 1
ATOM 914 N N . GLY A 1 116 ? -32.510 3.097 9.610 1.00 73.81 116 GLY A N 1
ATOM 915 C CA . GLY A 1 116 ? -33.098 1.986 10.368 1.00 73.81 116 GLY A CA 1
ATOM 916 C C . GLY A 1 116 ? -32.072 1.151 11.142 1.00 73.81 116 GLY A C 1
ATOM 917 O O . GLY A 1 116 ? -32.063 -0.071 11.010 1.00 73.81 116 GLY A O 1
ATOM 918 N N . ASN A 1 117 ? -31.184 1.801 11.908 1.00 73.00 117 ASN A N 1
ATOM 919 C CA . ASN A 1 117 ? -30.074 1.158 12.633 1.00 73.00 117 ASN A CA 1
ATOM 920 C C . ASN A 1 117 ? -29.125 0.346 11.726 1.00 73.00 117 ASN A C 1
ATOM 922 O O . ASN A 1 117 ? -28.523 -0.647 12.138 1.00 73.00 117 ASN A O 1
ATOM 926 N N . ARG A 1 118 ? -28.980 0.749 10.462 1.00 74.31 118 ARG A N 1
ATOM 927 C CA . ARG A 1 118 ? -27.982 0.197 9.541 1.00 74.31 118 ARG A CA 1
ATOM 928 C C . ARG A 1 118 ? -27.068 1.310 9.083 1.00 74.31 118 ARG A C 1
ATOM 930 O O . ARG A 1 118 ? -27.540 2.379 8.703 1.00 74.31 118 ARG A O 1
ATOM 937 N N . VAL A 1 119 ? -25.776 1.019 9.095 1.00 79.50 119 VAL A N 1
ATOM 938 C CA . VAL A 1 119 ? -24.746 1.901 8.558 1.00 79.50 119 VAL A CA 1
ATOM 939 C C . VAL A 1 119 ? -24.336 1.349 7.200 1.00 79.50 119 VAL A C 1
ATOM 941 O O . VAL A 1 119 ? -24.015 0.161 7.074 1.00 79.50 119 VAL A O 1
ATOM 944 N N . THR A 1 120 ? -24.392 2.199 6.178 1.00 78.50 120 THR A N 1
ATOM 945 C CA . THR A 1 120 ? -23.945 1.854 4.825 1.00 78.50 120 THR A CA 1
ATOM 946 C C . THR A 1 120 ? -22.668 2.618 4.511 1.00 78.50 120 THR A C 1
ATOM 948 O O . THR A 1 120 ? -22.663 3.846 4.533 1.00 78.50 120 THR A O 1
ATOM 951 N N . PHE A 1 121 ? -21.587 1.901 4.209 1.00 73.00 121 PHE A N 1
ATOM 952 C CA . PHE A 1 121 ? -20.327 2.517 3.801 1.00 73.00 121 PHE A CA 1
ATOM 953 C C . PHE A 1 121 ? -20.247 2.536 2.274 1.00 73.00 121 PHE A C 1
ATOM 955 O O . PHE A 1 121 ? -20.372 1.495 1.627 1.00 73.00 121 PHE A O 1
ATOM 962 N N . PHE A 1 122 ? -20.065 3.729 1.702 1.00 61.78 122 PHE A N 1
ATOM 963 C CA . PHE A 1 122 ? -20.100 3.951 0.251 1.00 61.78 122 PHE A CA 1
ATOM 964 C C . PHE A 1 122 ? -18.710 4.100 -0.391 1.00 61.78 122 PHE A C 1
ATOM 966 O O . PHE A 1 122 ? -18.606 4.048 -1.609 1.00 61.78 122 PHE A O 1
ATOM 973 N N . ASN A 1 123 ? -17.641 4.210 0.407 1.00 53.62 123 ASN A N 1
ATOM 974 C CA . ASN A 1 123 ? -16.265 4.413 -0.065 1.00 53.62 123 ASN A CA 1
ATOM 975 C C . ASN A 1 123 ? -15.344 3.243 0.309 1.00 53.62 123 ASN A C 1
ATOM 977 O O . ASN A 1 123 ? -14.295 3.413 0.930 1.00 53.62 123 ASN A O 1
ATOM 981 N N . THR A 1 124 ? -15.713 2.023 -0.075 1.00 51.91 124 THR A N 1
ATOM 982 C CA . THR A 1 124 ? -14.738 0.931 -0.092 1.00 51.91 124 THR A CA 1
ATOM 983 C C . THR A 1 124 ? -13.895 1.038 -1.358 1.00 51.91 124 THR A C 1
ATOM 985 O O . THR A 1 124 ? -14.401 1.329 -2.437 1.00 51.91 124 THR A O 1
ATOM 988 N N . LYS A 1 125 ? -12.593 0.746 -1.255 1.00 46.59 125 LYS A N 1
ATOM 989 C CA . LYS A 1 125 ? -11.598 0.696 -2.357 1.00 46.59 125 LYS A CA 1
ATOM 990 C C . LYS A 1 125 ? -11.948 -0.290 -3.500 1.00 46.59 125 LYS A C 1
ATOM 992 O O . LYS A 1 125 ? -11.141 -0.575 -4.375 1.00 46.59 125 LYS A O 1
ATOM 997 N N . THR A 1 126 ? -13.131 -0.872 -3.441 1.00 41.50 126 THR A N 1
ATOM 998 C CA . THR A 1 126 ? -13.745 -1.850 -4.325 1.00 41.50 126 THR A CA 1
ATOM 999 C C . THR A 1 126 ? -15.195 -1.380 -4.381 1.00 41.50 126 THR A C 1
ATOM 1001 O O . THR A 1 126 ? -15.800 -1.283 -3.318 1.00 41.50 126 THR A O 1
ATOM 1004 N N . GLU A 1 127 ? -15.723 -1.016 -5.548 1.00 44.59 127 GLU A N 1
ATOM 1005 C CA . GLU A 1 127 ? -17.005 -0.310 -5.794 1.00 44.59 127 GLU A CA 1
ATOM 1006 C C . GLU A 1 127 ? -18.300 -0.991 -5.270 1.00 44.59 127 GLU A C 1
ATOM 1008 O O . GLU A 1 127 ? -19.397 -0.696 -5.736 1.00 44.59 127 GLU A O 1
ATOM 1013 N N . ASN A 1 128 ? -18.224 -1.892 -4.288 1.00 47.00 128 ASN A N 1
ATOM 1014 C CA . ASN A 1 128 ? -19.364 -2.598 -3.716 1.00 47.00 128 ASN A CA 1
ATOM 1015 C C . ASN A 1 128 ? -19.723 -2.045 -2.326 1.00 47.00 128 ASN A C 1
ATOM 1017 O O . ASN A 1 128 ? -18.942 -2.226 -1.391 1.00 47.00 128 ASN A O 1
ATOM 1021 N N . PRO A 1 129 ? -20.915 -1.446 -2.143 1.00 53.94 129 PRO A N 1
ATOM 1022 C CA . PRO A 1 129 ? -21.336 -0.929 -0.847 1.00 53.94 129 PRO A CA 1
ATOM 1023 C C . PRO A 1 129 ? -21.505 -2.071 0.160 1.00 53.94 129 PRO A C 1
ATOM 1025 O O . PRO A 1 129 ? -22.317 -2.981 -0.031 1.00 53.94 129 PRO A O 1
ATOM 1028 N N . VAL A 1 130 ? -20.762 -2.004 1.265 1.00 59.53 130 VAL A N 1
ATOM 1029 C CA . VAL A 1 130 ? -20.885 -2.950 2.380 1.00 59.53 130 VAL A CA 1
ATOM 1030 C C . VAL A 1 130 ? -21.902 -2.427 3.395 1.00 59.53 130 VAL A C 1
ATOM 1032 O O . VAL A 1 130 ? -21.870 -1.266 3.810 1.00 59.53 130 VAL A O 1
ATOM 1035 N N . ARG A 1 131 ? -22.851 -3.290 3.775 1.00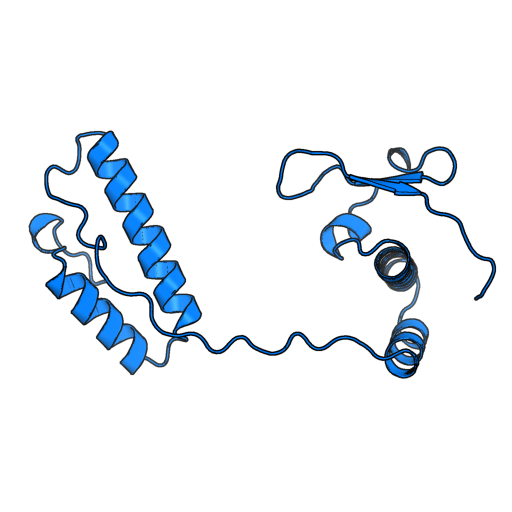 53.53 131 ARG A N 1
ATOM 1036 C CA . ARG A 1 131 ? -23.933 -2.969 4.716 1.00 53.53 131 ARG A CA 1
ATOM 1037 C C . ARG A 1 131 ? -23.724 -3.726 6.016 1.00 53.53 131 ARG A C 1
ATOM 1039 O O . ARG A 1 131 ? -23.758 -4.955 6.013 1.00 53.53 131 ARG A O 1
ATOM 1046 N N . PHE A 1 132 ? -23.610 -3.001 7.123 1.00 59.75 132 PHE A N 1
ATOM 1047 C CA . PHE A 1 132 ? -23.550 -3.601 8.454 1.00 59.75 132 PHE A CA 1
ATOM 1048 C C . PHE A 1 132 ? -24.850 -3.332 9.215 1.00 59.75 132 PHE A C 1
ATOM 1050 O O . PHE A 1 132 ? -25.397 -2.225 9.199 1.00 59.75 132 PHE A O 1
ATOM 1057 N N . LEU A 1 133 ? -25.378 -4.374 9.863 1.00 49.34 133 LEU A N 1
ATOM 1058 C CA . LEU A 1 133 ? -26.511 -4.238 10.774 1.00 49.34 133 LEU A CA 1
ATOM 1059 C C . LEU A 1 133 ? -25.968 -3.719 12.107 1.00 49.34 133 LEU A C 1
ATOM 1061 O O . LEU A 1 133 ? -25.311 -4.461 12.835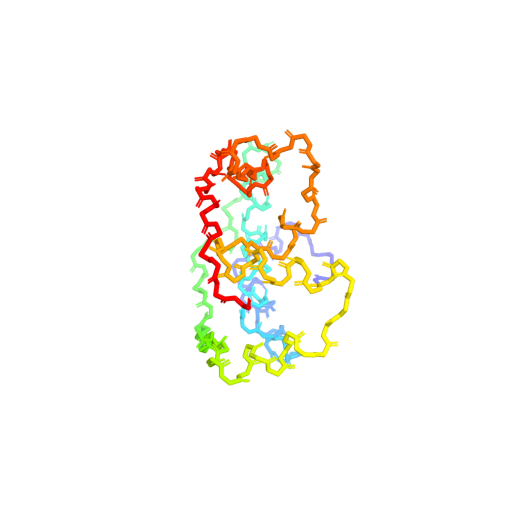 1.00 49.34 133 LEU A O 1
ATOM 1065 N N . TRP A 1 134 ? -26.215 -2.451 12.421 1.00 44.97 134 TRP A N 1
ATOM 1066 C CA . TRP A 1 134 ? -25.752 -1.858 13.667 1.00 44.97 134 TRP A CA 1
ATOM 1067 C C . TRP A 1 134 ? -26.795 -2.116 14.753 1.00 44.97 134 TRP A C 1
ATOM 1069 O O . TRP A 1 134 ? -27.734 -1.352 14.961 1.00 44.97 134 TRP A O 1
ATOM 1079 N N . ARG A 1 135 ? -26.675 -3.259 15.427 1.00 42.50 135 ARG A N 1
ATOM 1080 C CA . ARG A 1 135 ? -27.500 -3.562 16.594 1.00 42.50 135 ARG A CA 1
ATOM 1081 C C . ARG A 1 135 ? -26.739 -3.055 17.813 1.00 42.50 135 ARG A C 1
ATOM 1083 O O . ARG A 1 135 ? -25.799 -3.713 18.242 1.00 42.50 135 ARG A O 1
ATOM 1090 N N . ILE A 1 136 ? -27.133 -1.894 18.347 1.00 41.34 136 ILE A N 1
ATOM 1091 C CA . ILE A 1 136 ? -26.687 -1.441 19.671 1.00 41.34 136 ILE A CA 1
ATOM 1092 C C . ILE A 1 136 ? -27.027 -2.576 20.641 1.00 41.34 136 ILE A C 1
ATOM 1094 O O . ILE A 1 136 ? -28.188 -2.762 21.006 1.00 41.34 136 ILE A O 1
ATOM 1098 N N . ARG A 1 137 ? -26.043 -3.387 21.031 1.00 37.06 137 ARG A N 1
ATOM 1099 C CA . ARG A 1 137 ? -26.134 -4.029 22.334 1.00 37.06 137 ARG A CA 1
ATOM 1100 C C . ARG A 1 137 ? -25.908 -2.900 23.319 1.00 37.06 137 ARG A C 1
ATOM 1102 O O . ARG A 1 137 ? -24.854 -2.276 23.308 1.00 37.06 137 ARG A O 1
ATOM 1109 N N . SER A 1 138 ? -26.935 -2.607 24.102 1.00 35.09 138 SER A N 1
ATOM 1110 C CA . SER A 1 138 ? -26.851 -1.782 25.300 1.00 35.09 138 SER A CA 1
ATOM 1111 C C . SER A 1 138 ? -25.898 -2.449 26.297 1.00 35.09 138 SER A C 1
ATOM 1113 O O . SER A 1 138 ? -26.347 -3.116 27.218 1.00 35.09 138 SER A O 1
ATOM 1115 N N . CYS A 1 139 ? -24.594 -2.357 26.051 1.00 33.53 139 CYS A N 1
ATOM 1116 C CA . CYS A 1 139 ? -23.520 -2.747 26.960 1.00 33.53 139 CYS A CA 1
ATOM 1117 C C . CYS A 1 139 ? -22.326 -1.809 26.721 1.00 33.53 139 CYS A C 1
ATOM 1119 O O . CYS A 1 139 ? -21.279 -2.229 26.238 1.00 33.53 139 CYS A O 1
ATOM 1121 N N . LEU A 1 140 ? -22.549 -0.524 26.987 1.00 34.28 140 LEU A N 1
ATOM 1122 C CA . LEU A 1 140 ? -21.595 0.388 27.615 1.00 34.28 140 LEU A CA 1
ATOM 1123 C C . LEU A 1 140 ? -22.364 1.083 28.739 1.00 34.28 140 LEU A C 1
ATOM 1125 O O . LEU A 1 140 ? -23.561 1.381 28.500 1.00 34.28 140 LEU A O 1
#

Sequence (140 aa):
MGDPRASQMTRKFMLEYRSEKLQAGLMPSSINRDLCVLSTMFTVLIEAEVFHNANPVRGIRKLKVQNTEMAFLSDDEIERLLERLEGDARRVAILCLSTGARWSEASELRGEHIVGNRVTFFNTKTENPVRFLWRIRSCL